Protein AF-A0A9E3BN96-F1 (afdb_monomer_lite)

Secondary structure (DSSP, 8-state):
--EEEEE-TTT-EEEEEEE-TT-SSEEEEEEE-S---TTSEEEEEEEEEEETTTEEEEEEEEEEEE---SHHHHHHHHHTTSSTT--HHHHHHHHHHHS--

pLDDT: mean 83.32, std 9.09, range [48.38, 95.44]

Sequence (101 aa):
MERVTYHNPDNGFCVLRVKARGRRDLMAVVGHAAAISPGEFVSATGWWTTDREHGPQFKATHLAATRPTTLEGIEKYLASGMVRDIGPVYARALVGAFGEA

Radius of gyration: 14.85 Å; chains: 1; bounding box: 38×30×36 Å

Structure (mmCIF, N/CA/C/O backbone):
data_AF-A0A9E3BN96-F1
#
_entry.id   AF-A0A9E3BN96-F1
#
loop_
_atom_site.group_PDB
_atom_site.id
_atom_site.type_symbol
_atom_site.label_atom_id
_atom_site.label_alt_id
_atom_site.label_comp_id
_atom_site.label_asym_id
_atom_site.label_entity_id
_atom_site.label_seq_id
_atom_site.pdbx_PDB_ins_code
_atom_site.Cartn_x
_atom_site.Cartn_y
_atom_site.Cartn_z
_atom_site.occupancy
_atom_site.B_iso_or_equiv
_atom_site.auth_seq_id
_atom_site.auth_comp_id
_atom_site.auth_asym_id
_atom_site.auth_atom_id
_atom_site.pdbx_PDB_model_num
ATOM 1 N N . MET A 1 1 ? -3.925 1.818 1.256 1.00 71.44 1 MET A N 1
ATOM 2 C CA . MET A 1 1 ? -3.487 1.752 -0.152 1.00 71.44 1 MET A CA 1
ATOM 3 C C . MET A 1 1 ? -4.552 2.435 -0.974 1.00 71.44 1 MET A C 1
ATOM 5 O O . MET A 1 1 ? -5.709 2.115 -0.772 1.00 71.44 1 MET A O 1
ATOM 9 N N . GLU A 1 2 ? -4.202 3.348 -1.875 1.00 74.31 2 GLU A N 1
ATOM 10 C CA . GLU A 1 2 ? -5.230 4.125 -2.587 1.00 74.31 2 GLU A CA 1
ATOM 11 C C . GLU A 1 2 ? -5.652 3.456 -3.894 1.00 74.31 2 GLU A C 1
ATOM 13 O O . GLU A 1 2 ? -6.830 3.426 -4.228 1.00 74.31 2 GLU A O 1
ATOM 18 N N . ARG A 1 3 ? -4.697 2.893 -4.648 1.00 80.38 3 ARG A N 1
ATOM 19 C CA . ARG A 1 3 ? -4.985 2.291 -5.956 1.00 80.38 3 ARG A CA 1
ATOM 20 C C . ARG A 1 3 ? -3.978 1.206 -6.337 1.00 80.38 3 ARG A C 1
ATOM 22 O O . ARG A 1 3 ? -2.776 1.394 -6.144 1.00 80.38 3 ARG A O 1
ATOM 29 N N . VAL A 1 4 ? -4.466 0.113 -6.935 1.00 84.31 4 VAL A N 1
ATOM 30 C CA . VAL A 1 4 ? -3.646 -0.840 -7.710 1.00 84.31 4 VAL A CA 1
ATOM 31 C C . VAL A 1 4 ? -3.463 -0.243 -9.110 1.00 84.31 4 VAL A C 1
ATOM 33 O O . VAL A 1 4 ? -4.450 -0.023 -9.810 1.00 84.31 4 VAL A O 1
ATOM 36 N N . THR A 1 5 ? -2.234 0.063 -9.524 1.00 87.12 5 THR A N 1
ATOM 37 C CA . THR A 1 5 ? -1.961 0.486 -10.912 1.00 87.12 5 THR A CA 1
ATOM 38 C C . THR A 1 5 ? -1.853 -0.726 -11.827 1.00 87.12 5 THR A C 1
ATOM 40 O O . THR A 1 5 ? -2.378 -0.706 -12.935 1.00 87.12 5 THR A O 1
ATOM 43 N N . TYR A 1 6 ? -1.177 -1.773 -11.357 1.00 89.00 6 TYR A N 1
ATOM 44 C CA . TYR A 1 6 ? -0.984 -3.023 -12.080 1.00 89.00 6 TYR A CA 1
ATOM 45 C C . TYR A 1 6 ? -0.803 -4.169 -11.085 1.00 89.00 6 TYR A C 1
ATOM 47 O O . TYR A 1 6 ? -0.168 -3.981 -10.044 1.00 89.00 6 TYR A O 1
ATOM 55 N N . HIS A 1 7 ? -1.338 -5.341 -11.412 1.00 89.19 7 HIS A N 1
ATOM 56 C CA . HIS A 1 7 ? -1.079 -6.593 -10.707 1.00 89.19 7 HIS A CA 1
ATOM 57 C C . HIS A 1 7 ? -1.042 -7.726 -11.728 1.00 89.19 7 HIS A C 1
ATOM 59 O O . HIS A 1 7 ? -1.965 -7.872 -12.527 1.00 89.19 7 HIS A O 1
ATOM 65 N N . ASN A 1 8 ? 0.045 -8.487 -11.716 1.00 89.25 8 ASN A N 1
ATOM 66 C CA . ASN A 1 8 ? 0.179 -9.724 -12.460 1.00 89.25 8 ASN A CA 1
ATOM 67 C C . ASN A 1 8 ? -0.154 -10.886 -11.507 1.00 89.25 8 ASN A C 1
ATOM 69 O O . ASN A 1 8 ? 0.589 -11.097 -10.545 1.00 89.25 8 ASN A O 1
ATOM 73 N N . PRO A 1 9 ? -1.243 -11.633 -11.748 1.00 85.81 9 PRO A N 1
ATOM 74 C CA . PRO A 1 9 ? -1.659 -12.717 -10.864 1.00 85.81 9 PRO A CA 1
ATOM 75 C C . PRO A 1 9 ? -0.738 -13.946 -10.930 1.00 85.81 9 PRO A C 1
ATOM 77 O O . PRO A 1 9 ? -0.688 -14.699 -9.963 1.00 85.81 9 PRO A O 1
ATOM 80 N N . ASP A 1 10 ? 0.016 -14.134 -12.017 1.00 87.12 10 ASP A N 1
ATOM 81 C CA . ASP A 1 10 ? 0.834 -15.334 -12.239 1.00 87.12 10 ASP A CA 1
ATOM 82 C C . ASP A 1 10 ? 2.125 -15.321 -11.413 1.00 87.12 10 ASP A C 1
ATOM 84 O O . ASP A 1 10 ? 2.580 -16.355 -10.928 1.00 87.12 10 ASP A O 1
ATOM 88 N N . ASN A 1 11 ? 2.731 -14.143 -11.242 1.00 89.94 11 ASN A N 1
ATOM 89 C CA . ASN A 1 11 ? 3.978 -13.975 -10.485 1.00 89.94 11 ASN A CA 1
ATOM 90 C C . ASN A 1 11 ? 3.848 -13.020 -9.286 1.00 89.94 11 ASN A C 1
ATOM 92 O O . ASN A 1 11 ? 4.812 -12.814 -8.549 1.00 89.94 11 ASN A O 1
ATOM 96 N N . GLY A 1 12 ? 2.672 -12.423 -9.087 1.00 88.38 12 GLY A N 1
ATOM 97 C CA . GLY A 1 12 ? 2.384 -11.495 -7.999 1.00 88.38 12 GLY A CA 1
ATOM 98 C C . GLY A 1 12 ? 2.987 -10.100 -8.172 1.00 88.38 12 GLY A C 1
ATOM 99 O O . GLY A 1 12 ? 2.866 -9.285 -7.258 1.00 88.38 12 GLY A O 1
ATOM 100 N N . PHE A 1 13 ? 3.647 -9.786 -9.292 1.00 91.75 13 PHE A N 1
ATOM 101 C CA . PHE A 1 13 ? 4.222 -8.459 -9.511 1.00 91.75 13 PHE A CA 1
ATOM 102 C C . PHE A 1 13 ? 3.130 -7.390 -9.448 1.00 91.75 13 PHE 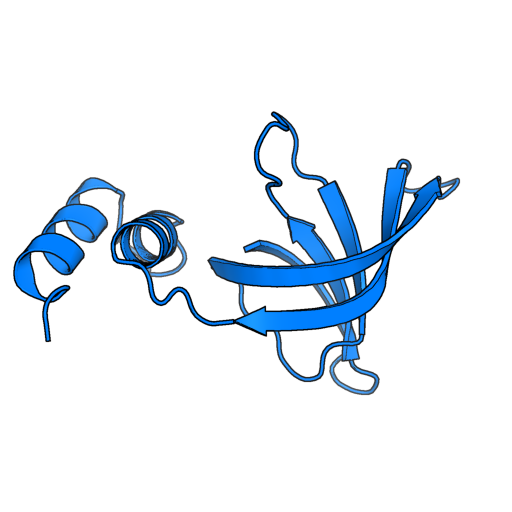A C 1
ATOM 104 O O . PHE A 1 13 ? 2.089 -7.504 -10.093 1.00 91.75 13 PHE A O 1
ATOM 111 N N . CYS A 1 14 ? 3.366 -6.324 -8.692 1.00 91.69 14 CYS A N 1
ATOM 112 C CA . CYS A 1 14 ? 2.405 -5.248 -8.532 1.00 91.69 14 CYS A CA 1
ATOM 113 C C . CYS A 1 14 ? 3.061 -3.870 -8.525 1.00 91.69 14 CYS A C 1
ATOM 115 O O . CYS A 1 14 ? 4.187 -3.678 -8.060 1.00 91.69 14 CYS A O 1
ATOM 117 N N . VAL A 1 15 ? 2.297 -2.896 -9.018 1.00 92.75 15 VAL A N 1
ATOM 118 C CA . VAL A 1 15 ? 2.601 -1.470 -8.930 1.00 92.75 15 VAL A CA 1
ATOM 119 C C . VAL A 1 15 ? 1.450 -0.804 -8.196 1.00 92.75 15 VAL A C 1
ATOM 121 O O . VAL A 1 15 ? 0.311 -0.797 -8.667 1.00 92.75 15 VAL A O 1
ATOM 124 N N . LEU A 1 16 ? 1.744 -0.244 -7.030 1.00 91.94 16 LEU A N 1
ATOM 125 C CA . LEU A 1 16 ? 0.756 0.307 -6.111 1.00 91.94 16 LEU A CA 1
ATOM 126 C C . LEU A 1 16 ? 0.940 1.810 -5.969 1.00 91.94 16 LEU A C 1
ATOM 128 O O . LEU A 1 16 ? 2.065 2.311 -5.939 1.00 91.94 16 LEU A O 1
ATOM 132 N N . ARG A 1 17 ? -0.165 2.533 -5.796 1.00 90.12 17 ARG A N 1
ATOM 133 C CA . ARG A 1 17 ? -0.152 3.935 -5.371 1.00 90.12 17 ARG A CA 1
ATOM 134 C C . ARG A 1 17 ? -0.545 4.001 -3.906 1.00 90.12 17 ARG A C 1
ATOM 136 O O . ARG A 1 17 ? -1.679 3.699 -3.525 1.00 90.12 17 ARG A O 1
ATOM 143 N N . VAL A 1 18 ? 0.420 4.381 -3.077 1.00 88.00 18 VAL A N 1
ATOM 144 C CA . VAL A 1 18 ? 0.284 4.386 -1.621 1.00 88.00 18 VAL A CA 1
ATOM 145 C C . VAL A 1 18 ? 0.421 5.810 -1.103 1.00 88.00 18 VAL A C 1
ATOM 147 O O . VAL A 1 18 ? 1.331 6.546 -1.483 1.00 88.00 18 VAL A O 1
ATOM 150 N N . LYS A 1 19 ? -0.488 6.205 -0.212 1.00 85.06 19 LYS A N 1
ATOM 151 C CA . LYS A 1 19 ? -0.358 7.425 0.577 1.00 85.06 19 LYS A CA 1
ATOM 152 C C . LYS A 1 19 ? 0.505 7.127 1.801 1.00 85.06 19 LYS A C 1
ATOM 154 O O . LYS A 1 19 ? 0.069 6.418 2.703 1.00 85.06 19 LYS A O 1
ATOM 159 N N . ALA A 1 20 ? 1.723 7.661 1.840 1.00 81.50 20 ALA A N 1
ATOM 160 C CA . ALA A 1 20 ? 2.557 7.576 3.036 1.00 81.50 20 ALA A CA 1
ATOM 161 C C . ALA A 1 20 ? 2.236 8.714 4.010 1.00 81.50 20 ALA A C 1
ATOM 163 O O . ALA A 1 20 ? 1.959 9.847 3.603 1.00 81.50 20 ALA A O 1
ATOM 164 N N . ARG A 1 21 ? 2.326 8.426 5.311 1.00 76.12 21 ARG A N 1
ATOM 165 C CA . ARG A 1 21 ? 2.180 9.439 6.360 1.00 76.12 21 ARG A CA 1
ATOM 166 C C . ARG A 1 21 ? 3.238 10.533 6.170 1.00 76.12 21 ARG A C 1
ATOM 168 O O . ARG A 1 21 ? 4.406 10.238 5.946 1.00 76.12 21 ARG A O 1
ATOM 175 N N . GLY A 1 22 ? 2.815 11.794 6.232 1.00 77.44 22 GLY A N 1
ATOM 176 C CA . GLY A 1 22 ? 3.704 12.948 6.055 1.00 77.44 22 GLY A CA 1
ATOM 177 C C . GLY A 1 22 ? 4.027 13.317 4.601 1.00 77.44 22 GLY A C 1
ATOM 178 O O . GLY A 1 22 ? 4.738 14.294 4.387 1.00 77.44 22 GLY A O 1
ATOM 179 N N . ARG A 1 23 ? 3.493 12.605 3.594 1.00 77.62 23 ARG A N 1
ATOM 180 C CA . ARG A 1 23 ? 3.631 12.987 2.177 1.00 77.62 23 ARG A CA 1
ATOM 181 C C . ARG A 1 23 ? 2.303 13.450 1.581 1.00 77.62 23 ARG A C 1
ATOM 183 O O . ARG A 1 23 ? 1.260 12.835 1.802 1.00 77.62 23 ARG A O 1
ATOM 190 N N . ARG A 1 24 ? 2.341 14.544 0.809 1.00 78.69 24 ARG A N 1
ATOM 191 C CA . ARG A 1 24 ? 1.160 15.047 0.086 1.00 78.69 24 ARG A CA 1
ATOM 192 C C . ARG A 1 24 ? 0.826 14.178 -1.119 1.00 78.69 24 ARG A C 1
ATOM 194 O O . ARG A 1 24 ? -0.345 13.867 -1.308 1.00 78.69 24 ARG A O 1
ATOM 201 N N . ASP A 1 25 ? 1.824 13.703 -1.846 1.00 84.44 25 ASP A N 1
ATOM 202 C CA . ASP A 1 25 ? 1.587 12.919 -3.054 1.00 84.44 25 ASP A CA 1
ATOM 203 C C . ASP A 1 25 ? 1.569 11.418 -2.784 1.00 84.44 25 ASP A C 1
ATOM 205 O O . ASP A 1 25 ? 2.168 10.915 -1.826 1.00 84.44 25 ASP A O 1
ATOM 209 N N . LEU A 1 26 ? 0.869 10.693 -3.657 1.00 84.75 26 LEU A N 1
ATOM 210 C CA . LEU A 1 26 ? 0.947 9.240 -3.687 1.00 84.75 26 LEU A CA 1
ATOM 211 C C . LEU A 1 26 ? 2.332 8.829 -4.183 1.00 84.75 26 LEU A C 1
ATOM 213 O O . LEU A 1 26 ? 2.842 9.364 -5.171 1.00 84.75 26 LEU A O 1
ATOM 217 N N . MET A 1 27 ? 2.919 7.843 -3.519 1.00 90.06 27 MET A N 1
ATOM 218 C CA . MET A 1 27 ? 4.149 7.207 -3.971 1.00 90.06 27 MET A CA 1
ATOM 219 C C . MET A 1 27 ? 3.844 5.921 -4.724 1.00 90.06 27 MET A C 1
ATOM 221 O O . MET A 1 27 ? 2.866 5.233 -4.429 1.00 90.06 27 MET A O 1
ATOM 225 N N . ALA A 1 28 ? 4.684 5.618 -5.709 1.00 92.94 28 ALA A N 1
ATOM 226 C CA . ALA A 1 28 ? 4.669 4.333 -6.381 1.00 92.94 28 ALA A CA 1
ATOM 227 C C . ALA A 1 28 ? 5.462 3.326 -5.541 1.00 92.94 28 ALA A C 1
ATOM 229 O O . ALA A 1 28 ? 6.608 3.593 -5.182 1.00 92.94 28 ALA A O 1
ATOM 230 N N . VAL A 1 29 ? 4.847 2.191 -5.228 1.00 93.88 29 VAL A N 1
ATOM 231 C CA . VAL A 1 29 ? 5.499 1.041 -4.596 1.00 93.88 29 VAL A CA 1
ATOM 232 C C . VAL A 1 29 ? 5.480 -0.099 -5.602 1.00 93.88 29 VAL A C 1
ATOM 234 O O . VAL A 1 29 ? 4.422 -0.412 -6.144 1.00 93.88 29 VAL A O 1
ATOM 237 N N . VAL A 1 30 ? 6.640 -0.693 -5.860 1.00 94.69 30 VAL A N 1
ATOM 238 C CA . VAL A 1 30 ? 6.803 -1.816 -6.788 1.00 94.69 30 VAL A CA 1
ATOM 239 C C . VAL A 1 30 ? 7.322 -3.014 -6.015 1.00 94.69 30 VAL A C 1
ATOM 241 O O . VAL A 1 30 ? 8.309 -2.897 -5.290 1.00 94.69 30 VAL A O 1
ATOM 244 N N . GLY A 1 31 ? 6.674 -4.163 -6.161 1.00 93.69 31 GLY A N 1
ATOM 245 C CA . GLY A 1 31 ? 7.040 -5.377 -5.437 1.00 93.69 31 GLY A CA 1
ATOM 246 C C . GLY A 1 31 ? 6.225 -6.578 -5.892 1.00 93.69 31 GLY A C 1
ATOM 247 O O . GLY A 1 31 ? 5.593 -6.538 -6.945 1.00 93.69 31 GLY A O 1
ATOM 248 N N . HIS A 1 32 ? 6.231 -7.635 -5.085 1.00 91.56 32 HIS A N 1
ATOM 249 C CA . HIS A 1 32 ? 5.454 -8.843 -5.343 1.00 91.56 32 HIS A CA 1
ATOM 250 C C . HIS A 1 32 ? 4.505 -9.110 -4.175 1.00 91.56 32 HIS A C 1
ATOM 252 O O . HIS A 1 32 ? 4.925 -9.058 -3.020 1.00 91.56 32 HIS A O 1
ATOM 258 N N . ALA A 1 33 ? 3.241 -9.392 -4.476 1.00 85.38 33 ALA A N 1
ATOM 259 C CA . ALA A 1 33 ? 2.240 -9.820 -3.513 1.00 85.38 33 ALA A CA 1
ATOM 260 C C . ALA A 1 33 ? 1.249 -10.796 -4.158 1.00 85.38 33 ALA A C 1
ATOM 262 O O . ALA A 1 33 ? 0.777 -10.580 -5.276 1.00 85.38 33 ALA A O 1
ATOM 263 N N . ALA A 1 34 ? 0.917 -11.860 -3.423 1.00 75.12 34 ALA A N 1
ATOM 264 C CA . ALA A 1 34 ? 0.001 -12.903 -3.886 1.00 75.12 34 ALA A CA 1
ATOM 265 C C . ALA A 1 34 ? -1.428 -12.373 -4.088 1.00 75.12 34 ALA A C 1
ATOM 267 O O . ALA A 1 34 ? -2.080 -12.694 -5.075 1.00 75.12 34 ALA A O 1
ATOM 268 N N . ALA A 1 35 ? -1.896 -11.522 -3.175 1.00 72.00 35 ALA A N 1
ATOM 269 C CA . ALA A 1 35 ? -3.178 -10.843 -3.276 1.00 72.00 35 ALA A CA 1
ATOM 270 C C . ALA A 1 35 ? -3.060 -9.452 -2.653 1.00 72.00 35 ALA A C 1
ATOM 272 O O . ALA A 1 35 ? -2.502 -9.307 -1.566 1.00 72.00 35 ALA A O 1
ATOM 273 N N . ILE A 1 36 ? -3.573 -8.443 -3.354 1.00 74.62 36 ILE A N 1
ATOM 274 C CA . ILE A 1 36 ? -3.643 -7.063 -2.882 1.00 74.62 36 ILE A CA 1
ATOM 275 C C . ILE A 1 36 ? -4.977 -6.473 -3.313 1.00 74.62 36 ILE A C 1
ATOM 277 O O . ILE A 1 36 ? -5.323 -6.509 -4.494 1.00 74.62 36 ILE A O 1
ATOM 281 N N . SER A 1 37 ? -5.690 -5.880 -2.361 1.00 70.62 37 SER A N 1
ATOM 282 C CA . SER A 1 37 ? -6.889 -5.093 -2.630 1.00 70.62 37 SER A CA 1
ATOM 283 C C . SER A 1 37 ? -6.638 -3.619 -2.309 1.00 70.62 37 SER A C 1
ATOM 285 O O . SER A 1 37 ? -5.901 -3.299 -1.369 1.00 70.62 37 SER A O 1
ATOM 287 N N . PRO A 1 38 ? -7.240 -2.674 -3.058 1.00 68.75 38 PRO A N 1
ATOM 288 C CA . PRO A 1 38 ? -7.226 -1.279 -2.641 1.00 68.75 38 PRO A CA 1
ATOM 289 C C . PRO A 1 38 ? -7.797 -1.140 -1.220 1.00 68.75 38 PRO A C 1
ATOM 291 O O . PRO A 1 38 ? -8.491 -2.016 -0.716 1.00 68.75 38 PRO A O 1
ATOM 294 N N . GLY A 1 39 ? -7.459 -0.054 -0.537 1.00 69.00 39 GLY A N 1
ATOM 295 C CA . GLY A 1 39 ? -7.899 0.206 0.828 1.00 69.00 39 GLY A CA 1
ATOM 296 C C . GLY A 1 39 ? -7.188 -0.601 1.933 1.00 69.00 39 GLY A C 1
ATOM 297 O O . GLY A 1 39 ? -7.204 -0.174 3.085 1.00 69.00 39 GLY A O 1
ATOM 298 N N . GLU A 1 40 ? -6.461 -1.674 1.623 1.00 77.31 40 GLU A N 1
ATOM 299 C CA . GLU A 1 40 ? -5.603 -2.348 2.610 1.00 77.31 40 GLU A CA 1
ATOM 300 C C . GLU A 1 40 ? -4.426 -1.452 3.036 1.00 77.31 40 GLU A C 1
ATOM 302 O O . GLU A 1 40 ? -3.915 -0.635 2.258 1.00 77.31 40 GLU A O 1
ATOM 307 N N . PHE A 1 41 ? -3.965 -1.564 4.282 1.00 78.19 41 PHE A N 1
ATOM 308 C CA . PHE A 1 41 ? -2.680 -0.986 4.662 1.00 78.19 41 PHE A CA 1
ATOM 309 C C . PHE A 1 41 ? -1.563 -1.801 4.034 1.00 78.19 41 PHE A C 1
ATOM 311 O O . PHE A 1 41 ? -1.634 -3.019 3.948 1.00 78.19 41 PHE A O 1
ATOM 318 N N . VAL A 1 42 ? -0.521 -1.110 3.585 1.00 84.31 42 VAL A N 1
ATOM 319 C CA . VAL A 1 42 ? 0.634 -1.755 2.972 1.00 84.31 42 VAL A CA 1
ATOM 320 C C . VAL A 1 42 ? 1.851 -1.430 3.817 1.00 84.31 42 VAL A C 1
ATOM 322 O O . VAL A 1 42 ? 2.191 -0.259 3.992 1.00 84.31 42 VAL A O 1
ATOM 325 N N . SER A 1 43 ? 2.491 -2.473 4.331 1.00 85.62 43 SER A N 1
ATOM 326 C CA . SER A 1 43 ? 3.816 -2.403 4.933 1.00 85.62 43 SER A CA 1
ATOM 327 C C . SER A 1 43 ? 4.830 -2.906 3.917 1.00 85.62 43 SER A C 1
ATOM 329 O O . SER A 1 43 ? 4.649 -3.974 3.329 1.00 85.62 43 SER A O 1
ATOM 331 N N . ALA A 1 44 ? 5.877 -2.124 3.678 1.00 89.88 44 ALA A N 1
ATOM 332 C CA . ALA A 1 44 ? 6.887 -2.445 2.686 1.00 89.88 44 ALA A CA 1
ATOM 333 C C . ALA A 1 44 ? 8.288 -2.136 3.212 1.00 89.88 44 ALA A C 1
ATOM 335 O O . ALA A 1 44 ? 8.528 -1.057 3.756 1.00 89.88 44 ALA A O 1
ATOM 336 N N . THR A 1 45 ? 9.217 -3.056 2.973 1.00 91.69 45 THR A N 1
ATOM 337 C CA . THR A 1 45 ? 10.646 -2.883 3.261 1.00 91.69 45 THR A CA 1
ATOM 338 C C . THR A 1 45 ? 11.425 -2.98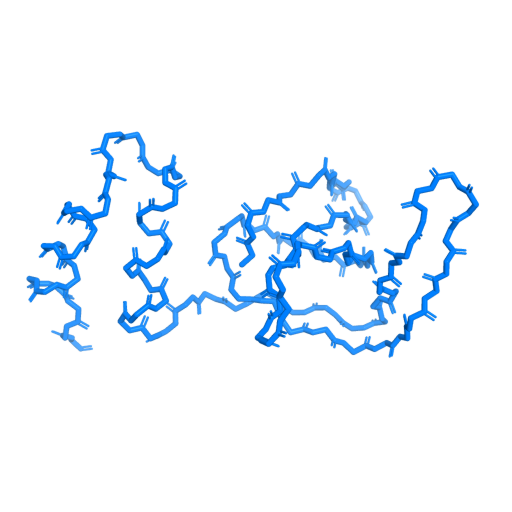9 1.962 1.00 91.69 45 THR A C 1
ATOM 340 O O . THR A 1 45 ? 11.131 -3.839 1.121 1.00 91.69 45 THR A O 1
ATOM 343 N N . GLY A 1 46 ? 12.412 -2.118 1.782 1.00 94.06 46 GLY A N 1
ATOM 344 C CA . GLY A 1 46 ? 13.153 -2.009 0.535 1.00 94.06 46 GLY A CA 1
ATOM 345 C C . GLY A 1 46 ? 13.872 -0.674 0.420 1.00 94.06 46 GLY A C 1
ATOM 346 O O . GLY A 1 46 ? 14.260 -0.086 1.430 1.00 94.06 46 GLY A O 1
ATOM 347 N N . TRP A 1 47 ? 14.043 -0.192 -0.808 1.00 95.25 47 TRP A N 1
ATOM 348 C CA . TRP A 1 47 ? 14.796 1.029 -1.087 1.00 95.25 47 TRP A CA 1
ATOM 349 C C . TRP A 1 47 ? 14.110 1.918 -2.120 1.00 95.25 47 TRP A C 1
ATOM 351 O O . TRP A 1 47 ? 13.314 1.478 -2.951 1.00 95.25 47 TRP A O 1
ATOM 361 N N . TRP A 1 48 ? 14.457 3.200 -2.071 1.00 93.94 48 TRP A N 1
ATOM 362 C CA . TRP A 1 48 ? 14.062 4.172 -3.080 1.00 93.94 48 TRP A CA 1
ATOM 363 C C . TRP A 1 48 ? 14.893 3.996 -4.345 1.00 93.94 48 TRP A C 1
ATOM 365 O O . TRP A 1 48 ? 16.110 3.831 -4.291 1.00 93.94 48 TRP A O 1
ATOM 375 N N . THR A 1 49 ? 14.228 4.053 -5.489 1.00 94.19 49 THR A N 1
ATOM 376 C CA . THR A 1 49 ? 14.854 4.045 -6.805 1.00 94.19 49 THR A CA 1
ATOM 377 C C . THR A 1 49 ? 14.134 5.037 -7.711 1.00 94.19 49 THR A C 1
ATOM 379 O O . THR A 1 49 ? 12.987 5.401 -7.457 1.00 94.19 49 THR A O 1
ATOM 382 N N . THR A 1 50 ? 14.810 5.495 -8.754 1.00 93.12 50 THR A N 1
ATOM 383 C CA . THR A 1 50 ? 14.213 6.371 -9.759 1.00 93.12 50 THR A CA 1
ATOM 384 C C . THR A 1 50 ? 14.236 5.628 -11.077 1.00 93.12 50 THR A C 1
ATOM 386 O O . THR A 1 50 ? 15.306 5.368 -11.626 1.00 93.12 50 THR A O 1
ATOM 389 N N . ASP A 1 51 ? 13.054 5.274 -11.560 1.00 90.44 51 ASP A N 1
ATOM 390 C CA . ASP A 1 51 ? 12.876 4.704 -12.883 1.00 90.44 51 ASP A CA 1
ATOM 391 C C . ASP A 1 51 ? 12.965 5.809 -13.949 1.00 90.44 51 ASP A C 1
ATOM 393 O O . ASP A 1 51 ? 12.530 6.942 -13.719 1.00 90.44 51 ASP A O 1
ATOM 397 N N . ARG A 1 52 ? 13.552 5.502 -15.111 1.00 90.31 52 ARG A N 1
ATOM 398 C CA . ARG A 1 52 ? 13.768 6.499 -16.174 1.00 90.31 52 ARG A CA 1
ATOM 399 C C . ARG A 1 52 ? 12.470 6.942 -16.849 1.00 90.31 52 ARG A C 1
ATOM 401 O O . ARG A 1 52 ? 12.417 8.068 -17.330 1.00 90.31 52 ARG A O 1
ATOM 408 N N . GLU A 1 53 ? 11.464 6.077 -16.896 1.00 89.44 53 GLU A N 1
ATOM 409 C CA . GLU A 1 53 ? 10.186 6.318 -17.567 1.00 89.44 53 GLU A CA 1
ATOM 410 C C . GLU A 1 53 ? 9.099 6.740 -16.570 1.00 89.44 53 GLU A C 1
ATOM 412 O O . GLU A 1 53 ? 8.268 7.600 -16.856 1.00 89.44 53 GLU A O 1
ATOM 417 N N . HIS A 1 54 ? 9.133 6.177 -15.362 1.00 85.50 54 HIS A N 1
ATOM 418 C CA . HIS A 1 54 ? 8.073 6.330 -14.366 1.00 85.50 54 HIS A CA 1
ATOM 419 C C . HIS A 1 54 ? 8.464 7.161 -13.135 1.00 85.50 54 HIS A C 1
ATOM 421 O O . HIS A 1 54 ? 7.619 7.410 -12.270 1.00 85.50 54 HIS A O 1
ATOM 427 N N . GLY A 1 55 ? 9.719 7.607 -13.036 1.00 91.00 55 GLY A N 1
ATOM 428 C CA . GLY A 1 55 ? 10.190 8.481 -11.965 1.00 91.00 55 GLY A CA 1
ATOM 429 C C . GLY A 1 55 ? 10.391 7.772 -10.615 1.00 91.00 55 GLY A C 1
ATOM 430 O O . GLY A 1 55 ? 10.707 6.583 -10.576 1.00 91.00 55 GLY A O 1
ATOM 431 N N . PRO A 1 56 ? 10.272 8.490 -9.480 1.00 92.19 56 PRO A N 1
ATOM 432 C CA . PRO A 1 56 ? 10.567 7.945 -8.155 1.00 92.19 56 PRO A CA 1
ATOM 433 C C . PRO A 1 56 ? 9.615 6.825 -7.720 1.00 92.19 56 PRO A C 1
ATOM 435 O O . PRO A 1 56 ? 8.394 6.999 -7.657 1.00 92.19 56 PRO A O 1
ATOM 438 N N . GLN A 1 57 ? 10.193 5.696 -7.324 1.00 94.56 57 GLN A N 1
ATOM 439 C CA . GLN A 1 57 ? 9.491 4.505 -6.863 1.00 94.56 57 GLN A CA 1
ATOM 440 C C . GLN A 1 57 ? 10.162 3.928 -5.613 1.00 94.56 57 GLN A C 1
ATOM 442 O O . GLN A 1 57 ? 11.367 4.060 -5.399 1.00 94.56 57 GLN A O 1
ATOM 447 N N . PHE A 1 58 ? 9.379 3.251 -4.784 1.00 94.56 58 PHE A N 1
ATOM 448 C CA . PHE A 1 58 ? 9.892 2.430 -3.698 1.00 94.56 58 PHE A CA 1
ATOM 449 C C . PHE A 1 58 ? 9.881 0.966 -4.132 1.00 94.56 58 PHE A C 1
ATOM 451 O O . PHE A 1 58 ? 8.812 0.389 -4.338 1.00 94.56 58 PHE A O 1
ATOM 458 N N . LYS A 1 59 ? 11.062 0.368 -4.285 1.00 95.44 59 LYS A N 1
ATOM 459 C CA . LYS A 1 59 ? 11.209 -1.040 -4.651 1.00 95.44 59 LYS A CA 1
ATOM 460 C C . LYS A 1 59 ? 11.203 -1.884 -3.381 1.00 95.44 59 LYS A C 1
ATOM 462 O O . LYS A 1 59 ? 12.157 -1.848 -2.606 1.00 95.44 59 LYS A O 1
ATOM 467 N N . ALA A 1 60 ? 10.116 -2.615 -3.170 1.00 95.00 60 ALA A N 1
ATOM 468 C CA . ALA A 1 60 ? 9.895 -3.458 -2.008 1.00 95.00 60 ALA A CA 1
ATOM 469 C C . ALA A 1 60 ? 10.497 -4.854 -2.227 1.00 95.00 60 ALA A C 1
ATOM 471 O O . ALA A 1 60 ? 10.169 -5.534 -3.199 1.00 95.00 60 ALA A O 1
ATOM 472 N N . THR A 1 61 ? 11.355 -5.295 -1.307 1.00 92.88 61 THR A N 1
ATOM 473 C CA . THR A 1 61 ? 11.768 -6.706 -1.204 1.00 92.88 61 THR A CA 1
ATOM 474 C C . THR A 1 61 ? 10.769 -7.521 -0.407 1.00 92.88 61 THR A C 1
ATOM 476 O O . THR A 1 61 ? 10.579 -8.696 -0.688 1.00 92.88 61 THR A O 1
ATOM 479 N N . HIS A 1 62 ? 10.120 -6.882 0.564 1.00 88.31 62 HIS A N 1
ATOM 480 C CA . HIS A 1 62 ? 9.036 -7.457 1.343 1.00 88.31 62 HIS A CA 1
ATOM 481 C C . HIS A 1 62 ? 7.848 -6.517 1.277 1.00 88.31 62 HIS A C 1
ATOM 483 O O . HIS A 1 62 ? 7.995 -5.310 1.486 1.00 88.31 62 HIS A O 1
ATOM 489 N N . LEU A 1 63 ? 6.683 -7.083 0.985 1.00 89.06 63 LEU A N 1
ATOM 490 C CA . LEU A 1 63 ? 5.437 -6.360 0.829 1.00 89.06 63 LEU A CA 1
ATOM 491 C C . LEU A 1 63 ? 4.330 -7.158 1.511 1.00 89.06 63 LEU A C 1
ATOM 493 O O . LEU A 1 63 ? 4.077 -8.304 1.151 1.00 89.06 63 LEU A O 1
ATOM 497 N N . ALA A 1 64 ? 3.686 -6.551 2.500 1.00 83.69 64 ALA A N 1
ATOM 498 C CA . ALA A 1 64 ? 2.563 -7.140 3.208 1.00 83.69 64 ALA A CA 1
ATOM 499 C C . ALA A 1 64 ? 1.367 -6.197 3.126 1.00 83.69 64 ALA A C 1
ATOM 501 O O . ALA A 1 64 ? 1.485 -5.010 3.439 1.00 83.69 64 ALA A O 1
ATOM 502 N N . ALA A 1 65 ? 0.223 -6.740 2.719 1.00 79.94 65 ALA A N 1
ATOM 503 C CA . ALA A 1 65 ? -1.053 -6.056 2.804 1.00 79.94 65 ALA A CA 1
ATOM 504 C C . ALA A 1 65 ? -1.787 -6.541 4.053 1.00 79.94 65 ALA A C 1
ATOM 506 O O . ALA A 1 65 ? -1.967 -7.740 4.263 1.00 79.94 65 ALA A O 1
ATOM 507 N N . THR A 1 66 ? -2.168 -5.607 4.912 1.00 72.38 66 THR A N 1
ATOM 508 C CA . THR A 1 66 ? -2.969 -5.874 6.099 1.00 72.38 66 THR A CA 1
ATOM 509 C C . THR A 1 66 ? -4.302 -5.168 5.963 1.00 72.38 66 THR A C 1
ATOM 511 O O . THR A 1 66 ? -4.382 -3.994 5.590 1.00 72.38 66 THR A O 1
ATOM 514 N N . ARG A 1 67 ? -5.381 -5.881 6.288 1.00 67.06 67 ARG A N 1
ATOM 515 C CA . ARG A 1 67 ? -6.693 -5.249 6.386 1.00 67.06 67 ARG A CA 1
ATOM 516 C C . ARG A 1 67 ? -6.642 -4.148 7.449 1.00 67.06 67 ARG A C 1
ATOM 518 O O . ARG A 1 67 ? -5.966 -4.327 8.466 1.00 67.06 67 ARG A O 1
ATOM 525 N N . PRO A 1 68 ? -7.321 -3.012 7.233 1.00 66.19 68 PRO A N 1
ATOM 526 C CA . PRO A 1 68 ? -7.432 -2.000 8.266 1.00 66.19 68 PRO A CA 1
ATOM 527 C C . PRO A 1 68 ? -8.118 -2.598 9.494 1.00 66.19 68 PRO A C 1
ATOM 529 O O . PRO A 1 68 ? -9.262 -3.028 9.422 1.00 66.19 68 PRO A O 1
ATOM 532 N N . THR A 1 69 ? -7.394 -2.650 10.611 1.00 67.25 69 THR A N 1
ATOM 533 C CA . THR A 1 69 ? -7.922 -3.077 11.918 1.00 67.25 69 THR A CA 1
ATOM 534 C C . THR A 1 69 ? -8.346 -1.897 12.783 1.00 67.25 69 THR A C 1
ATOM 536 O O . THR A 1 69 ? -8.975 -2.083 13.817 1.00 67.25 69 THR A O 1
ATOM 539 N N . THR A 1 70 ? -8.003 -0.673 12.381 1.00 74.56 70 THR A N 1
ATOM 540 C CA . THR A 1 70 ? -8.413 0.541 13.084 1.00 74.56 70 THR A CA 1
ATOM 541 C C . THR A 1 70 ? -9.722 1.064 12.512 1.00 74.56 70 THR A C 1
ATOM 543 O O . THR A 1 70 ? -9.903 1.085 11.293 1.00 74.56 70 THR A O 1
ATOM 546 N N . LEU A 1 71 ? -10.595 1.569 13.387 1.00 80.31 71 LEU A N 1
ATOM 547 C CA . LEU A 1 71 ? -11.842 2.247 13.010 1.00 80.31 71 LEU A CA 1
ATOM 548 C C . LEU A 1 71 ? -11.607 3.320 11.944 1.00 80.31 71 LEU A C 1
ATOM 550 O O . LEU A 1 71 ? -12.281 3.351 10.922 1.00 80.31 71 LEU A O 1
ATOM 554 N N . GLU A 1 72 ? -10.574 4.143 12.138 1.00 75.69 72 GLU A N 1
ATOM 555 C CA . GLU A 1 72 ? -10.205 5.202 11.196 1.00 75.69 72 GLU A CA 1
ATOM 556 C C . GLU A 1 72 ? -9.769 4.645 9.827 1.00 75.69 72 GLU A C 1
ATOM 558 O O . GLU A 1 72 ? -10.044 5.238 8.782 1.00 75.69 72 GLU A O 1
ATOM 563 N N . GLY A 1 73 ? -9.086 3.495 9.814 1.00 74.12 73 GLY A N 1
ATOM 564 C CA . GLY A 1 73 ? -8.693 2.806 8.588 1.00 74.12 73 GLY A CA 1
ATOM 565 C C . GLY A 1 73 ? -9.895 2.233 7.842 1.00 74.12 73 GLY A C 1
ATOM 566 O O . GLY A 1 73 ? -9.970 2.369 6.624 1.00 74.12 73 GLY A O 1
ATOM 567 N N . ILE A 1 74 ? -10.847 1.646 8.570 1.00 78.69 74 ILE A N 1
ATOM 568 C CA . ILE A 1 74 ? -12.098 1.108 8.021 1.00 78.69 74 ILE A CA 1
ATOM 569 C C . ILE A 1 74 ? -12.974 2.246 7.477 1.00 78.69 74 ILE A C 1
ATOM 571 O O . ILE A 1 74 ? -13.528 2.133 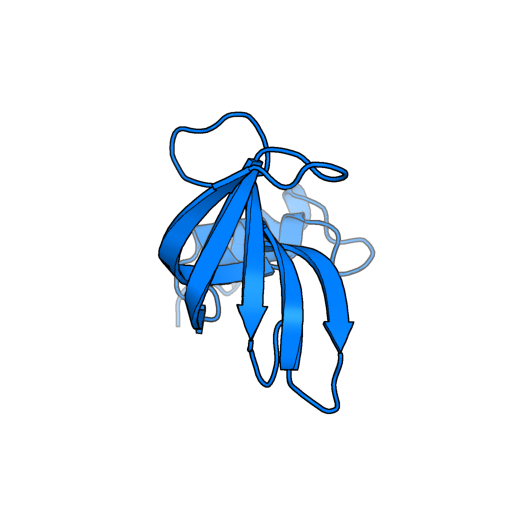6.386 1.00 78.69 74 ILE A O 1
ATOM 575 N N . GLU A 1 75 ? -13.047 3.381 8.174 1.00 82.75 75 GLU A N 1
ATOM 576 C CA . GLU A 1 75 ? -13.807 4.549 7.719 1.00 82.75 75 GLU A CA 1
ATOM 577 C C . GLU A 1 75 ? -13.226 5.099 6.414 1.00 82.75 75 GLU A C 1
ATOM 579 O O . GLU A 1 75 ? -13.945 5.269 5.431 1.00 82.75 75 GLU A O 1
ATOM 584 N N . LYS A 1 76 ? -11.904 5.307 6.359 1.00 76.44 76 LYS A N 1
ATOM 585 C CA . LYS A 1 76 ? -11.219 5.755 5.136 1.00 76.44 76 LYS A CA 1
ATOM 586 C C . LYS A 1 76 ? -11.370 4.759 3.990 1.00 76.44 76 LYS A C 1
ATOM 588 O O . LYS A 1 76 ? -11.551 5.175 2.849 1.00 76.44 76 LYS A O 1
ATOM 593 N N . TYR A 1 77 ? -11.323 3.462 4.291 1.00 76.06 77 TYR A N 1
ATOM 594 C CA . TYR A 1 77 ? -11.549 2.393 3.321 1.00 76.06 77 TYR A CA 1
ATOM 595 C C . TYR A 1 77 ? -12.932 2.506 2.680 1.00 76.06 77 TYR A C 1
ATOM 597 O O . TYR A 1 77 ? -13.047 2.561 1.456 1.00 76.06 77 TYR A O 1
ATOM 605 N N . LEU A 1 78 ? -13.977 2.602 3.500 1.00 76.69 78 LEU A N 1
ATOM 606 C CA . LEU A 1 78 ? -15.358 2.713 3.036 1.00 76.69 78 LEU A CA 1
ATOM 607 C C . LEU A 1 78 ? -15.593 4.028 2.284 1.00 76.69 78 LEU A C 1
ATOM 609 O O . LEU A 1 78 ? -16.231 4.025 1.238 1.00 76.69 78 LEU A O 1
ATOM 613 N N . ALA A 1 79 ? -15.006 5.127 2.761 1.00 79.94 79 ALA A N 1
ATOM 614 C CA . ALA A 1 79 ? -15.118 6.452 2.156 1.00 79.94 79 ALA A CA 1
ATOM 615 C C . ALA A 1 79 ? -14.367 6.603 0.820 1.00 79.94 79 ALA A C 1
ATOM 617 O O . ALA A 1 79 ? -14.566 7.599 0.125 1.00 79.94 79 ALA A O 1
ATOM 618 N N . SER A 1 80 ? -13.496 5.652 0.462 1.00 73.31 80 SER A N 1
ATOM 619 C CA . SER A 1 80 ? -12.657 5.721 -0.745 1.00 73.31 80 SER A CA 1
ATOM 620 C C . SER A 1 80 ? -13.428 5.543 -2.060 1.00 73.31 80 SER A C 1
ATOM 622 O O . SER A 1 80 ? -12.848 5.688 -3.135 1.00 73.31 80 SER A O 1
ATOM 624 N N . GLY A 1 81 ? -14.724 5.219 -1.997 1.00 67.88 81 GLY A N 1
ATOM 625 C CA . GLY A 1 81 ? -15.535 4.924 -3.179 1.00 67.88 81 GLY A CA 1
ATOM 626 C C . GLY A 1 81 ? -15.323 3.513 -3.730 1.00 67.88 81 GLY A C 1
ATOM 627 O O . GLY A 1 81 ? -15.769 3.211 -4.835 1.00 67.88 81 GLY A O 1
ATOM 628 N N . MET A 1 82 ? -14.662 2.634 -2.969 1.00 67.12 82 MET A N 1
ATOM 629 C CA . MET A 1 82 ? -14.559 1.217 -3.313 1.00 67.12 82 MET A CA 1
ATOM 630 C C . MET A 1 82 ? -15.928 0.531 -3.357 1.00 67.12 82 MET A C 1
ATOM 632 O O . MET A 1 82 ? -16.184 -0.291 -4.237 1.00 67.12 82 MET A O 1
ATOM 636 N N . VAL A 1 83 ? -16.799 0.853 -2.401 1.00 70.88 83 VAL A N 1
ATOM 637 C CA . VAL A 1 83 ? -18.185 0.395 -2.407 1.00 70.88 83 VAL A CA 1
ATOM 638 C C . VAL A 1 83 ? -19.020 1.501 -3.028 1.00 70.88 83 VAL A C 1
ATOM 640 O O . VAL A 1 83 ? -18.980 2.650 -2.583 1.00 70.88 83 VAL A O 1
ATOM 643 N N . ARG A 1 84 ? -19.757 1.150 -4.083 1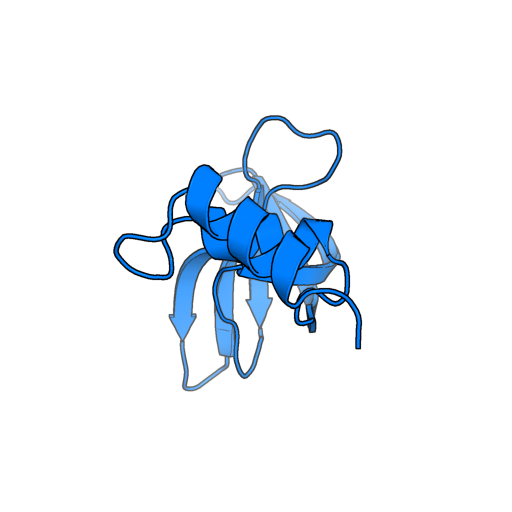.00 69.69 84 ARG A N 1
ATOM 644 C CA . ARG A 1 84 ? -20.647 2.081 -4.776 1.00 69.69 84 ARG A CA 1
ATOM 645 C C . ARG A 1 84 ? -21.608 2.714 -3.766 1.00 69.69 84 ARG A C 1
ATOM 647 O O . ARG A 1 84 ? -22.133 2.015 -2.905 1.00 69.69 84 ARG A O 1
ATOM 654 N N . ASP A 1 85 ? -21.774 4.029 -3.867 1.00 84.38 85 ASP A N 1
ATOM 65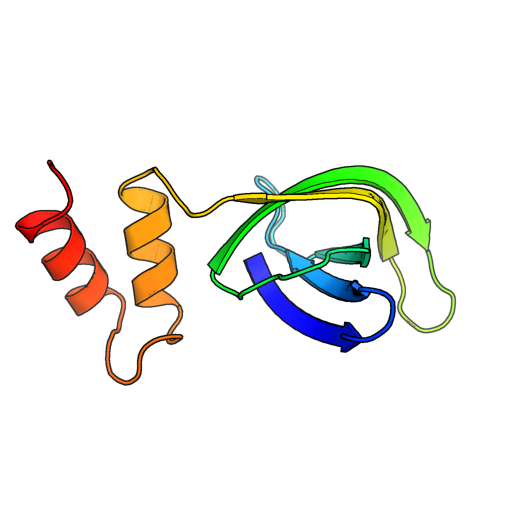5 C CA . ASP A 1 85 ? -22.664 4.852 -3.034 1.00 84.38 85 ASP A CA 1
ATOM 656 C C . ASP A 1 85 ? -22.258 5.014 -1.556 1.00 84.38 85 ASP A C 1
ATOM 658 O O . ASP A 1 85 ? -22.924 5.732 -0.807 1.00 84.38 85 ASP A O 1
ATOM 662 N N . ILE A 1 86 ? -21.119 4.454 -1.134 1.00 84.62 86 ILE A N 1
ATOM 663 C CA . ILE A 1 86 ? -20.573 4.698 0.205 1.00 84.62 86 ILE A CA 1
ATOM 664 C C . ILE A 1 86 ? -19.575 5.853 0.148 1.00 84.62 86 ILE A C 1
ATOM 666 O O . ILE A 1 86 ? -18.385 5.696 -0.116 1.00 84.62 86 ILE A O 1
ATOM 670 N N . GLY A 1 87 ? -20.098 7.053 0.392 1.00 82.31 87 GLY A N 1
ATOM 671 C CA . GLY A 1 87 ? -19.296 8.255 0.604 1.00 82.31 87 GLY A CA 1
ATOM 672 C C . GLY A 1 87 ? -18.833 8.418 2.060 1.00 82.31 87 GLY A C 1
ATOM 673 O O . GLY A 1 87 ? -19.258 7.665 2.940 1.00 82.31 87 GLY A O 1
ATOM 674 N N . PRO A 1 88 ? -18.028 9.457 2.356 1.00 86.25 88 PRO A N 1
ATOM 675 C CA . PRO A 1 88 ? -17.477 9.712 3.692 1.00 86.25 88 PRO A CA 1
ATOM 676 C C . PRO A 1 88 ? -18.523 9.754 4.813 1.00 86.25 88 PRO A C 1
ATOM 678 O O . PRO A 1 88 ? -18.275 9.285 5.919 1.00 86.25 88 PRO A O 1
ATOM 681 N N . VAL A 1 89 ? -19.717 10.276 4.519 1.00 91.88 89 VAL A N 1
ATOM 682 C CA . VAL A 1 89 ? -20.822 10.368 5.485 1.00 91.88 89 VAL A CA 1
ATOM 683 C C . VAL A 1 89 ? -21.333 8.980 5.882 1.00 91.88 89 VAL A C 1
ATOM 685 O O . VAL A 1 89 ? -21.457 8.691 7.071 1.00 91.88 89 VAL A O 1
ATOM 688 N N . TYR A 1 90 ? -21.582 8.106 4.904 1.00 89.88 90 TYR A N 1
ATOM 689 C CA . TYR A 1 90 ? -22.041 6.738 5.160 1.00 89.88 90 TYR A CA 1
ATOM 690 C C . TYR A 1 90 ? -20.948 5.878 5.787 1.00 89.88 90 TYR A C 1
ATOM 692 O O . TYR A 1 90 ? -21.233 5.100 6.691 1.00 89.88 90 TYR A O 1
ATOM 700 N N . ALA A 1 91 ? -19.697 6.055 5.360 1.00 88.19 91 ALA A N 1
ATOM 701 C CA . ALA A 1 91 ? -18.552 5.385 5.960 1.00 88.19 91 ALA A CA 1
ATOM 702 C C . ALA A 1 91 ? -18.455 5.669 7.466 1.00 88.19 91 ALA A C 1
ATOM 704 O O . ALA A 1 91 ? -18.367 4.737 8.265 1.00 88.19 91 ALA A O 1
ATOM 705 N N . ARG A 1 92 ? -18.564 6.943 7.862 1.00 89.75 92 ARG A N 1
ATOM 706 C CA . ARG A 1 92 ? -18.552 7.349 9.271 1.00 89.75 92 ARG A CA 1
ATOM 707 C C . ARG A 1 92 ? -19.734 6.782 10.055 1.00 89.75 92 ARG A C 1
ATOM 709 O O . ARG A 1 92 ? -19.558 6.345 11.187 1.00 89.75 92 ARG A O 1
ATOM 716 N N . ALA A 1 93 ? -20.927 6.766 9.458 1.00 89.88 93 ALA A N 1
ATOM 717 C CA . ALA A 1 93 ? -22.115 6.189 10.085 1.00 89.88 93 ALA A CA 1
ATOM 718 C C . ALA A 1 93 ? -21.975 4.672 10.305 1.00 89.88 93 ALA A C 1
ATOM 720 O O . ALA A 1 93 ? -22.292 4.183 11.385 1.00 89.88 93 ALA A O 1
ATOM 721 N N . LEU A 1 94 ? -21.455 3.938 9.316 1.00 87.62 94 LEU A N 1
ATOM 722 C CA . LEU A 1 94 ? -21.223 2.493 9.408 1.00 87.62 94 LEU A CA 1
ATOM 723 C C . LEU A 1 94 ? -20.184 2.150 10.474 1.00 87.62 94 LEU A C 1
ATOM 725 O O . LEU A 1 94 ? -20.418 1.270 11.297 1.00 87.62 94 LEU A O 1
ATOM 729 N N . VAL A 1 95 ? -19.060 2.867 10.499 1.00 88.19 95 VAL A N 1
ATOM 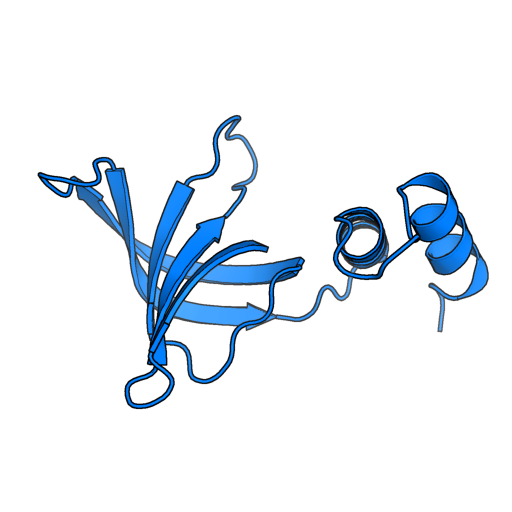730 C CA . VAL A 1 95 ? -18.026 2.654 11.518 1.00 88.19 95 VAL A CA 1
ATOM 731 C C . VAL A 1 95 ? -18.526 3.048 12.907 1.00 88.19 95 VAL A C 1
ATOM 733 O O . VAL A 1 95 ? -18.257 2.334 13.864 1.00 88.19 95 VAL A O 1
ATOM 736 N N . GLY A 1 96 ? -19.309 4.123 13.033 1.00 87.62 96 GLY A N 1
ATOM 737 C CA . GLY A 1 96 ? -19.917 4.507 14.310 1.00 87.62 96 GLY A CA 1
ATOM 738 C C . GLY A 1 96 ? -20.963 3.512 14.825 1.00 87.62 96 GLY A C 1
ATOM 739 O O . GLY A 1 96 ? -21.092 3.346 16.032 1.00 87.62 96 GLY A O 1
ATOM 740 N N . ALA A 1 97 ? -21.700 2.847 13.931 1.00 87.31 97 ALA A N 1
ATOM 741 C CA . ALA A 1 97 ? -22.736 1.884 14.303 1.00 87.31 97 ALA A CA 1
ATOM 742 C C . ALA A 1 97 ? -22.197 0.466 14.568 1.00 87.31 97 ALA A C 1
ATOM 744 O O . ALA A 1 97 ? -22.785 -0.258 15.367 1.00 87.31 97 ALA A O 1
ATOM 745 N N . PHE A 1 98 ? -21.113 0.061 13.895 1.00 83.06 98 PHE A N 1
ATOM 746 C CA . PHE A 1 98 ? -20.645 -1.335 13.871 1.00 83.06 98 PHE A CA 1
ATOM 747 C C . PHE A 1 98 ? -19.152 -1.518 14.177 1.00 83.06 98 PHE A C 1
ATOM 749 O O . PHE A 1 98 ? -18.651 -2.637 14.111 1.00 83.06 98 PHE A O 1
ATOM 756 N N . GLY A 1 99 ? -18.412 -0.442 14.443 1.00 72.25 99 GLY A N 1
ATOM 757 C CA . GLY A 1 99 ? -16.958 -0.483 14.580 1.00 72.25 99 GLY A CA 1
ATOM 758 C C . GLY A 1 99 ? -16.444 -1.128 15.868 1.00 72.25 99 GLY A C 1
ATOM 759 O O . GLY A 1 99 ? -15.318 -1.618 15.886 1.00 72.25 99 GLY A O 1
ATOM 760 N N . GLU A 1 100 ? -17.245 -1.155 16.929 1.00 66.25 100 GLU A N 1
ATOM 761 C CA . GLU A 1 100 ? -16.873 -1.802 18.188 1.00 66.25 100 GLU A CA 1
ATOM 762 C C . GLU A 1 100 ? -17.536 -3.182 18.301 1.00 66.25 100 GLU A C 1
ATOM 764 O O . GLU A 1 100 ? -18.742 -3.287 18.530 1.00 66.25 100 GLU A O 1
ATOM 769 N N . ALA A 1 101 ? -16.721 -4.230 18.138 1.00 48.38 101 ALA A N 1
ATOM 770 C CA . ALA A 1 101 ? -16.971 -5.606 18.571 1.00 48.38 101 ALA A CA 1
ATOM 771 C C . ALA A 1 101 ? -15.642 -6.275 18.951 1.00 48.38 101 ALA A C 1
ATOM 773 O O . ALA A 1 101 ? -14.667 -6.124 18.176 1.00 48.38 101 ALA A O 1
#

Foldseek 3Di:
DQDWPDADQVFQWTWDFDDDPPDPGTAIETEGDNDDDHLWDKDFDADWDQDPVPGIHGYGPDIDTHHDLDLVSQLCSQQSCPDPPRHSVNSNVCSVVPVDD